Protein AF-A0A7J4R3B8-F1 (afdb_monomer_lite)

Secondary structure (DSSP, 8-state):
--HHHHHHHHHHHHTSHHHHHHHHHHTTS-B-HHHHHHHHTS-HHHHHHHHHHHHHTTSEEEEEE--TTSSSPEEEEEE-----------

Foldseek 3Di:
DDPVVLVVLVCVLVVDPLLVQVQVVQAVHWDALVVSCVVVVHDSVVSVVSVVSCVVSLQKDWDFDQDPVRDGTGIIMHGRDDDDDDDDDD

Structure (mmCIF, N/CA/C/O backbone):
data_AF-A0A7J4R3B8-F1
#
_entry.id   AF-A0A7J4R3B8-F1
#
loop_
_atom_site.group_PDB
_atom_site.id
_atom_site.type_symbol
_atom_site.label_atom_id
_atom_site.label_alt_id
_atom_site.label_comp_id
_atom_site.label_asym_id
_atom_site.label_entity_id
_atom_site.label_seq_id
_atom_site.pdbx_PDB_ins_code
_atom_site.Cartn_x
_atom_site.Cartn_y
_atom_site.Cartn_z
_atom_site.occupancy
_atom_site.B_iso_or_equiv
_atom_site.auth_seq_id
_atom_site.auth_comp_id
_atom_site.auth_asym_id
_atom_site.auth_atom_id
_atom_site.pdbx_PDB_model_num
ATOM 1 N N . MET A 1 1 ? 0.728 -9.790 20.414 1.00 61.81 1 MET A N 1
ATOM 2 C CA . MET A 1 1 ? -0.148 -8.634 20.116 1.00 61.81 1 MET A CA 1
ATOM 3 C C . MET A 1 1 ? -1.565 -9.068 20.405 1.00 61.81 1 MET A C 1
ATOM 5 O O . MET A 1 1 ? -1.887 -10.201 20.067 1.00 61.81 1 MET A O 1
ATOM 9 N N . SER A 1 2 ? -2.364 -8.246 21.082 1.00 81.38 2 SER A N 1
ATOM 10 C CA . SER A 1 2 ? -3.774 -8.578 21.295 1.00 81.38 2 SER A CA 1
ATOM 11 C C . SER A 1 2 ? -4.553 -8.392 19.986 1.00 81.38 2 SER A C 1
ATOM 13 O O . SER A 1 2 ? -4.142 -7.614 19.122 1.00 81.38 2 SER A O 1
ATOM 15 N N . SER A 1 3 ? -5.685 -9.080 19.827 1.00 76.56 3 SER A N 1
ATOM 16 C CA . SER A 1 3 ? -6.557 -8.902 18.655 1.00 76.56 3 SER A CA 1
ATOM 17 C C . SER A 1 3 ? -7.089 -7.464 18.528 1.00 76.56 3 SER A C 1
ATOM 19 O O . SER A 1 3 ? -7.343 -7.001 17.418 1.00 76.56 3 SER A O 1
ATOM 21 N N . MET A 1 4 ? -7.198 -6.733 19.646 1.00 78.06 4 MET A N 1
ATOM 22 C CA . MET A 1 4 ? -7.614 -5.326 19.664 1.00 78.06 4 MET A CA 1
ATOM 23 C C . MET A 1 4 ? -6.555 -4.411 19.029 1.00 78.06 4 MET A C 1
ATOM 25 O O . MET A 1 4 ? -6.886 -3.579 18.187 1.00 78.06 4 MET A O 1
ATOM 29 N N . ASP A 1 5 ? -5.269 -4.636 19.324 1.00 85.00 5 ASP A N 1
ATOM 30 C CA . ASP A 1 5 ? -4.166 -3.845 18.751 1.00 85.00 5 ASP A CA 1
ATOM 31 C C . ASP A 1 5 ? -4.098 -3.973 17.220 1.00 85.00 5 ASP A C 1
ATOM 33 O O . ASP A 1 5 ? -3.724 -3.036 16.510 1.00 85.00 5 ASP A O 1
ATOM 37 N N . GLN A 1 6 ? -4.425 -5.156 16.689 1.00 81.00 6 GLN A N 1
ATOM 38 C CA . GLN A 1 6 ? -4.449 -5.408 15.248 1.00 81.00 6 GLN A CA 1
ATOM 39 C C . GLN A 1 6 ? -5.616 -4.680 14.570 1.00 81.00 6 GLN A C 1
ATOM 41 O O . GLN A 1 6 ? -5.444 -4.127 13.477 1.00 81.00 6 GLN A O 1
ATOM 46 N N . LEU A 1 7 ? -6.780 -4.643 15.223 1.00 83.56 7 LEU A N 1
ATOM 47 C CA . LEU A 1 7 ? -7.945 -3.910 14.739 1.00 83.56 7 LEU A CA 1
ATOM 48 C C . LEU A 1 7 ? -7.675 -2.402 14.702 1.00 83.56 7 LEU A C 1
ATOM 50 O O . LEU A 1 7 ? -7.856 -1.780 13.655 1.00 83.56 7 LEU A O 1
ATOM 54 N N . GLU A 1 8 ? -7.171 -1.826 15.795 1.00 87.69 8 GLU A N 1
ATOM 55 C CA . GLU A 1 8 ? -6.830 -0.400 15.862 1.00 87.69 8 GLU A CA 1
ATOM 56 C C . GLU A 1 8 ? -5.831 -0.004 14.773 1.00 87.69 8 GLU A C 1
ATOM 58 O O . GLU A 1 8 ? -6.050 0.963 14.041 1.00 87.69 8 GLU A O 1
ATOM 63 N N . ARG A 1 9 ? -4.763 -0.790 14.588 1.00 88.38 9 ARG A N 1
ATOM 64 C CA . ARG A 1 9 ? -3.774 -0.555 13.523 1.00 88.38 9 ARG A CA 1
ATOM 65 C C . ARG A 1 9 ? -4.399 -0.604 12.133 1.00 88.38 9 ARG A C 1
ATOM 67 O O . ARG A 1 9 ? -4.101 0.255 11.303 1.00 88.38 9 ARG A O 1
ATOM 74 N N . SER A 1 10 ? -5.274 -1.575 11.880 1.00 88.62 10 SER A N 1
ATOM 75 C CA . SER A 1 10 ? -5.959 -1.712 10.590 1.00 88.62 10 SER A CA 1
ATOM 76 C C . SER A 1 10 ? -6.850 -0.500 10.308 1.00 88.62 10 SER A C 1
ATOM 78 O O . SER A 1 10 ? -6.778 0.083 9.225 1.00 88.62 10 SER A O 1
ATOM 80 N N . LEU A 1 11 ? -7.617 -0.047 11.304 1.00 90.44 11 LEU A N 1
ATOM 81 C CA . LEU A 1 11 ? -8.437 1.164 11.215 1.00 90.44 11 LEU A CA 1
ATOM 82 C C . LEU A 1 11 ? -7.579 2.419 10.978 1.00 90.44 11 LEU A C 1
ATOM 84 O O . LEU A 1 11 ? -7.863 3.210 10.073 1.00 90.44 11 LEU A O 1
ATOM 88 N N . MET A 1 12 ? -6.473 2.570 11.716 1.00 93.19 12 MET A N 1
ATOM 89 C CA . MET A 1 12 ? -5.523 3.677 11.550 1.00 93.19 12 MET A CA 1
ATOM 90 C C . MET A 1 12 ? -4.884 3.717 10.160 1.00 93.19 12 MET A C 1
ATOM 92 O O . MET A 1 12 ? -4.548 4.800 9.675 1.00 93.19 12 MET A O 1
ATOM 96 N N . LEU A 1 13 ? -4.696 2.573 9.500 1.00 93.19 13 LEU A N 1
ATOM 97 C CA . LEU A 1 13 ? -4.213 2.510 8.121 1.00 93.19 13 LEU A CA 1
ATOM 98 C C . LEU A 1 13 ? -5.341 2.848 7.136 1.00 93.19 13 LEU A C 1
ATOM 100 O O . LEU A 1 13 ? -5.177 3.725 6.282 1.00 93.19 13 LEU A O 1
ATOM 104 N N . LEU A 1 14 ? -6.520 2.258 7.298 1.00 91.88 14 LEU A N 1
ATOM 105 C CA . LEU A 1 14 ? -7.643 2.457 6.382 1.00 91.88 14 LEU A CA 1
ATOM 106 C C . LEU A 1 14 ? -8.267 3.862 6.417 1.00 91.88 14 LEU A C 1
ATOM 108 O O . LEU A 1 14 ? -8.897 4.257 5.437 1.00 91.88 14 LEU A O 1
ATOM 112 N N . GLN A 1 15 ? -8.053 4.667 7.465 1.00 94.31 15 GLN A N 1
ATOM 113 C CA . GLN A 1 15 ? -8.604 6.033 7.529 1.00 94.31 15 GLN A CA 1
ATOM 114 C C . GLN A 1 15 ? -8.209 6.911 6.320 1.00 94.31 15 GLN A C 1
ATOM 116 O O . GLN A 1 15 ? -8.992 7.732 5.834 1.00 94.31 15 GLN A O 1
ATOM 121 N N . ASN A 1 16 ? -7.007 6.712 5.769 1.00 97.31 16 ASN A N 1
ATOM 122 C CA . ASN A 1 16 ? -6.491 7.527 4.673 1.00 97.31 16 ASN A CA 1
ATOM 123 C C . ASN A 1 16 ? -7.047 7.054 3.319 1.00 97.31 16 ASN A C 1
ATOM 125 O O . ASN A 1 16 ? -6.936 5.880 2.964 1.00 97.31 16 ASN A O 1
ATOM 129 N N . LYS A 1 17 ? -7.607 7.987 2.538 1.00 97.12 17 LYS A N 1
ATOM 130 C CA . LYS A 1 17 ? -8.210 7.700 1.227 1.00 97.12 17 LYS A CA 1
ATOM 131 C C . LYS A 1 17 ? -7.208 7.108 0.230 1.00 97.12 17 LYS A C 1
ATOM 133 O O . LYS A 1 17 ? -7.536 6.129 -0.425 1.00 97.12 17 LYS A O 1
ATOM 138 N N . THR A 1 18 ? -5.985 7.634 0.152 1.00 97.88 18 THR A N 1
ATOM 139 C CA . THR A 1 18 ? -4.952 7.128 -0.767 1.00 97.88 18 THR A CA 1
ATOM 140 C C . THR A 1 18 ? -4.570 5.688 -0.444 1.00 97.88 18 THR A C 1
ATOM 142 O O . THR A 1 18 ? -4.430 4.878 -1.353 1.00 97.88 18 THR A O 1
ATOM 145 N N . ARG A 1 19 ? -4.460 5.333 0.844 1.00 97.31 19 ARG A N 1
ATOM 146 C CA . ARG A 1 19 ? -4.203 3.943 1.261 1.00 97.31 19 ARG A CA 1
ATOM 147 C C . ARG A 1 19 ? -5.336 3.002 0.844 1.00 97.31 19 ARG A C 1
ATOM 149 O O . ARG A 1 19 ? -5.049 1.934 0.313 1.00 97.31 19 ARG A O 1
ATOM 156 N N . ARG A 1 20 ? -6.599 3.419 0.990 1.00 96.06 20 ARG A N 1
ATOM 157 C CA . ARG A 1 20 ? -7.757 2.662 0.476 1.00 96.06 20 ARG A CA 1
ATOM 158 C C . ARG A 1 20 ? -7.711 2.495 -1.042 1.00 96.06 20 ARG A C 1
ATOM 160 O O . ARG A 1 20 ? -7.817 1.373 -1.517 1.00 96.06 20 ARG A O 1
ATOM 167 N N . SER A 1 21 ? -7.447 3.565 -1.790 1.00 97.75 21 SER A N 1
ATOM 168 C CA . SER A 1 21 ? -7.324 3.494 -3.251 1.00 97.75 21 SER A CA 1
ATOM 169 C C . SER A 1 21 ? -6.166 2.604 -3.712 1.00 97.75 21 SER A C 1
ATOM 171 O O . SER A 1 21 ? -6.308 1.892 -4.699 1.00 97.75 21 SER A O 1
ATOM 173 N N . ILE A 1 22 ? -5.033 2.589 -2.999 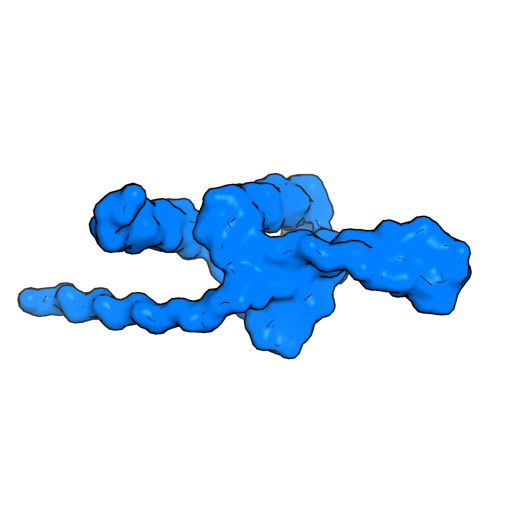1.00 97.62 22 ILE A N 1
ATOM 174 C CA . ILE A 1 22 ? -3.938 1.643 -3.270 1.00 97.62 22 ILE A CA 1
ATOM 175 C C . ILE A 1 22 ? -4.434 0.206 -3.103 1.00 97.62 22 ILE A C 1
ATOM 177 O O . ILE A 1 22 ? -4.258 -0.601 -4.013 1.00 97.62 22 ILE A O 1
ATOM 181 N N . LEU A 1 23 ? -5.073 -0.111 -1.973 1.00 95.44 23 LEU A N 1
ATOM 182 C CA . LEU A 1 23 ? -5.593 -1.454 -1.711 1.00 95.44 23 LEU A CA 1
ATOM 183 C C . LEU A 1 23 ? -6.628 -1.870 -2.767 1.00 95.44 23 LEU A C 1
ATOM 185 O O . LEU A 1 23 ? -6.525 -2.965 -3.304 1.00 95.44 23 LEU A O 1
ATOM 189 N N . GLU A 1 24 ? -7.552 -0.986 -3.154 1.00 95.06 24 GLU A N 1
ATOM 190 C CA . GLU A 1 24 ? -8.538 -1.246 -4.218 1.00 95.06 24 GLU A CA 1
ATOM 191 C C . GLU A 1 24 ? -7.898 -1.626 -5.562 1.00 95.06 24 GLU A C 1
ATOM 193 O O . GLU A 1 24 ? -8.442 -2.460 -6.290 1.00 95.06 24 GLU A O 1
ATOM 198 N N . ARG A 1 25 ? -6.749 -1.028 -5.909 1.00 96.88 25 ARG A N 1
ATOM 199 C CA . ARG A 1 25 ? -5.988 -1.399 -7.113 1.00 96.88 25 ARG A CA 1
ATOM 200 C C . ARG A 1 25 ? -5.261 -2.728 -6.928 1.00 96.88 25 ARG A C 1
ATOM 202 O O . ARG A 1 25 ? -5.353 -3.588 -7.797 1.00 96.88 25 ARG A O 1
ATOM 209 N N . LEU A 1 26 ? -4.591 -2.907 -5.791 1.00 95.81 26 LEU A N 1
ATOM 210 C CA . LEU A 1 26 ? -3.775 -4.091 -5.508 1.00 95.81 26 LEU A CA 1
ATOM 211 C C . LEU A 1 26 ? -4.585 -5.378 -5.294 1.00 95.81 26 LEU A C 1
ATOM 213 O O . LEU A 1 26 ? -4.049 -6.461 -5.507 1.00 95.81 26 LEU A O 1
ATOM 217 N N . VAL A 1 27 ? -5.857 -5.275 -4.895 1.00 93.31 27 VAL A N 1
ATOM 218 C CA . VAL A 1 27 ? -6.783 -6.421 -4.825 1.00 93.31 27 VAL A CA 1
ATOM 219 C C . VAL A 1 27 ? -7.118 -6.963 -6.220 1.00 93.31 27 VAL A C 1
ATOM 221 O O . VAL A 1 27 ? -7.410 -8.147 -6.355 1.00 93.31 27 VAL A O 1
ATOM 224 N N . ARG A 1 28 ? -7.081 -6.121 -7.262 1.00 93.38 28 ARG A N 1
ATOM 225 C CA . ARG A 1 28 ? -7.372 -6.537 -8.644 1.00 93.38 28 ARG A CA 1
ATOM 226 C C . ARG A 1 28 ? -6.159 -7.183 -9.298 1.00 93.38 28 ARG A C 1
ATOM 228 O O . ARG A 1 28 ? -6.289 -8.237 -9.905 1.00 93.38 28 ARG A O 1
ATOM 235 N N . GLU A 1 29 ? -4.998 -6.552 -9.158 1.00 94.00 29 GLU A N 1
ATOM 236 C CA . GLU A 1 29 ? -3.726 -7.067 -9.663 1.00 94.00 29 GLU A CA 1
ATOM 237 C C . GLU A 1 29 ? -2.533 -6.396 -8.955 1.00 94.00 29 GLU A C 1
ATOM 239 O O . GLU A 1 29 ? -2.650 -5.260 -8.476 1.00 94.00 29 GLU A O 1
ATOM 244 N N . PRO A 1 30 ? -1.363 -7.054 -8.874 1.00 95.62 30 PRO A N 1
ATOM 245 C CA . PRO A 1 30 ? -0.150 -6.430 -8.356 1.00 95.62 30 PRO A CA 1
ATOM 246 C C . PRO A 1 30 ? 0.320 -5.264 -9.233 1.00 95.62 30 PRO A C 1
ATOM 248 O O . PRO A 1 30 ? 0.316 -5.362 -10.455 1.00 95.62 30 PRO A O 1
ATOM 251 N N . HIS A 1 31 ? 0.799 -4.182 -8.617 1.00 96.56 31 HIS A N 1
ATOM 252 C CA . HIS A 1 31 ? 1.243 -2.987 -9.346 1.00 96.56 31 HIS A CA 1
ATOM 253 C C . HIS A 1 31 ? 2.619 -2.486 -8.900 1.00 96.56 31 HIS A C 1
ATOM 255 O O . HIS A 1 31 ? 3.020 -2.618 -7.737 1.00 96.56 31 HIS A O 1
ATOM 261 N N . TYR A 1 32 ? 3.317 -1.815 -9.819 1.00 95.38 32 TYR A N 1
ATOM 262 C CA . TYR A 1 32 ? 4.462 -0.963 -9.501 1.00 95.38 32 TYR A CA 1
ATOM 263 C C . TYR A 1 32 ? 4.002 0.346 -8.829 1.00 95.38 32 TYR A C 1
ATOM 265 O O . TYR A 1 32 ? 2.934 0.870 -9.162 1.00 95.38 32 TYR A O 1
ATOM 273 N N . PRO A 1 33 ? 4.837 0.976 -7.977 1.00 96.44 33 PRO A N 1
ATOM 274 C CA . PRO A 1 33 ? 4.519 2.280 -7.387 1.00 96.44 33 PRO A CA 1
ATOM 275 C C . PRO A 1 33 ? 4.178 3.374 -8.409 1.00 96.44 33 PRO A C 1
ATOM 277 O O . PRO A 1 33 ? 3.336 4.222 -8.140 1.00 96.44 33 PRO A O 1
ATOM 280 N N . MET A 1 34 ? 4.822 3.360 -9.579 1.00 95.75 34 MET A N 1
ATOM 281 C CA . MET A 1 34 ? 4.565 4.342 -10.638 1.00 95.75 34 MET A CA 1
ATOM 282 C C . MET A 1 34 ? 3.192 4.141 -11.294 1.00 95.75 34 MET A C 1
ATOM 284 O O . MET A 1 34 ? 2.472 5.112 -11.479 1.00 95.75 34 MET A O 1
ATOM 288 N N . GLN A 1 35 ? 2.776 2.896 -11.547 1.00 96.50 35 GLN A N 1
ATOM 289 C CA . GLN A 1 35 ? 1.435 2.621 -12.079 1.00 96.50 35 GLN A CA 1
ATOM 290 C C . GLN A 1 35 ? 0.349 3.060 -11.092 1.00 96.50 35 GLN A C 1
ATOM 292 O O . GLN A 1 35 ? -0.640 3.666 -11.484 1.00 96.50 35 GLN A O 1
ATOM 297 N N . LEU A 1 36 ? 0.545 2.807 -9.793 1.00 97.94 36 LEU A N 1
ATOM 298 C CA . LEU A 1 36 ? -0.370 3.291 -8.753 1.00 97.94 36 LEU A CA 1
ATOM 299 C C . LEU A 1 36 ? -0.439 4.824 -8.718 1.00 97.94 36 LEU A C 1
ATOM 301 O O . LEU A 1 36 ? -1.517 5.378 -8.520 1.00 97.94 36 LEU A O 1
ATOM 305 N N . ALA A 1 37 ? 0.690 5.507 -8.917 1.00 98.19 37 ALA A N 1
ATOM 306 C CA . ALA A 1 37 ? 0.742 6.966 -8.980 1.00 98.19 37 ALA A CA 1
ATOM 307 C C . ALA A 1 37 ? -0.110 7.509 -10.138 1.00 98.19 37 ALA A C 1
ATOM 309 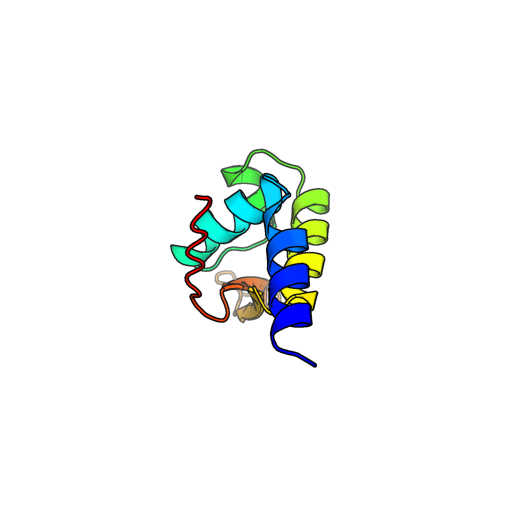O O . ALA A 1 37 ? -0.932 8.400 -9.928 1.00 98.19 37 ALA A O 1
ATOM 310 N N . GLU A 1 38 ? 0.025 6.912 -11.323 1.00 98.00 38 GLU A N 1
ATOM 311 C CA . GLU A 1 38 ? -0.754 7.256 -12.518 1.00 98.00 38 GLU A CA 1
ATOM 312 C C . GLU A 1 38 ? -2.250 6.946 -12.341 1.00 98.00 38 GLU A C 1
ATOM 314 O O . GLU A 1 38 ? -3.093 7.811 -12.565 1.00 98.00 38 GLU A O 1
ATOM 319 N N . LEU A 1 39 ? -2.592 5.743 -11.866 1.00 97.81 39 LEU A N 1
ATOM 320 C CA . LEU A 1 39 ? -3.978 5.276 -11.718 1.00 97.81 39 LEU A CA 1
ATOM 321 C C . LEU A 1 39 ? -4.776 5.986 -10.615 1.00 97.81 39 LEU A C 1
ATOM 323 O O . LEU A 1 39 ? -6.011 5.951 -10.640 1.00 97.81 39 LEU A O 1
ATOM 327 N N . ILE A 1 40 ? -4.097 6.532 -9.603 1.00 97.75 40 ILE A N 1
ATOM 328 C CA . ILE A 1 40 ? -4.724 7.207 -8.455 1.00 97.75 40 ILE A CA 1
ATOM 329 C C . ILE A 1 40 ? -4.606 8.737 -8.585 1.00 97.75 40 ILE A C 1
ATOM 331 O O . ILE A 1 40 ? -5.385 9.459 -7.968 1.00 97.75 40 ILE A O 1
ATOM 335 N N . GLY A 1 41 ? -3.683 9.250 -9.406 1.00 97.88 41 GLY A N 1
ATOM 336 C CA . GLY A 1 41 ? -3.482 10.691 -9.590 1.00 97.88 41 GLY A CA 1
ATOM 337 C C . GLY A 1 41 ? -2.756 11.350 -8.414 1.00 97.88 41 GLY A C 1
ATOM 338 O O . GLY A 1 41 ? -3.101 12.451 -7.994 1.00 97.88 41 GLY A O 1
ATOM 339 N N . VAL A 1 42 ? -1.758 10.667 -7.852 1.00 97.31 42 VAL A N 1
ATOM 340 C CA . VAL A 1 42 ? -0.927 11.141 -6.728 1.00 97.31 42 VAL A CA 1
ATOM 341 C C . VAL A 1 42 ? 0.544 10.940 -7.049 1.00 97.31 42 VAL A C 1
ATOM 343 O O . VAL A 1 42 ? 0.904 10.066 -7.829 1.00 97.31 42 VAL A O 1
ATOM 346 N N . SER A 1 43 ? 1.421 11.729 -6.427 1.00 98.12 43 SER A N 1
ATOM 347 C CA . SER A 1 43 ? 2.856 11.614 -6.690 1.00 98.12 43 SER A CA 1
ATOM 348 C C . SER A 1 43 ? 3.400 10.230 -6.316 1.00 98.12 43 SER A C 1
ATOM 350 O O . SER A 1 43 ? 3.002 9.622 -5.316 1.00 98.12 43 SER A O 1
ATOM 352 N N . GLN A 1 44 ? 4.385 9.750 -7.078 1.00 97.50 44 GLN A N 1
ATOM 353 C CA . GLN A 1 44 ? 5.056 8.479 -6.796 1.00 97.50 44 GLN A CA 1
ATOM 354 C C . GLN A 1 44 ? 5.657 8.448 -5.382 1.00 97.50 44 GLN A C 1
ATOM 356 O O . GLN A 1 44 ? 5.604 7.423 -4.705 1.00 97.50 44 GLN A O 1
ATOM 361 N N . GLN A 1 45 ? 6.185 9.575 -4.896 1.00 97.94 45 GLN A N 1
ATOM 362 C CA . GLN A 1 45 ? 6.727 9.678 -3.541 1.00 97.94 45 GLN A CA 1
ATOM 363 C C . GLN A 1 45 ? 5.646 9.458 -2.471 1.00 97.94 45 GLN A C 1
ATOM 365 O O . GLN A 1 45 ? 5.894 8.749 -1.492 1.00 97.94 45 GLN A O 1
ATOM 370 N N . ALA A 1 46 ? 4.445 10.015 -2.665 1.00 98.00 46 ALA A N 1
ATOM 371 C CA . ALA A 1 46 ? 3.317 9.799 -1.764 1.00 98.00 46 ALA A CA 1
ATOM 372 C C . ALA A 1 46 ? 2.869 8.330 -1.775 1.00 98.00 46 ALA A C 1
ATOM 374 O O . ALA A 1 46 ? 2.681 7.739 -0.711 1.00 98.00 46 ALA A O 1
ATOM 375 N N . ILE A 1 47 ? 2.792 7.709 -2.957 1.00 98.38 47 ILE A N 1
ATOM 376 C CA . ILE A 1 47 ? 2.502 6.275 -3.090 1.00 98.38 47 ILE A CA 1
ATOM 377 C C . ILE A 1 47 ? 3.529 5.428 -2.336 1.00 98.38 47 ILE A C 1
ATOM 379 O O . ILE A 1 47 ? 3.150 4.585 -1.527 1.00 98.38 47 ILE A O 1
ATOM 383 N N . VAL A 1 48 ? 4.828 5.672 -2.533 1.00 97.88 48 VAL A N 1
ATOM 384 C CA . VAL A 1 48 ? 5.893 4.929 -1.837 1.00 97.88 48 VAL A CA 1
ATOM 385 C C . VAL A 1 48 ? 5.790 5.097 -0.320 1.00 97.88 48 VAL A C 1
ATOM 387 O O . VAL A 1 48 ? 5.994 4.130 0.415 1.00 97.88 48 VAL A O 1
ATOM 390 N N . LYS A 1 49 ? 5.451 6.296 0.173 1.00 98.25 49 LYS A N 1
ATOM 391 C CA . LYS A 1 49 ? 5.220 6.529 1.606 1.00 98.25 49 LYS A CA 1
ATOM 392 C C . LYS A 1 49 ? 4.065 5.669 2.127 1.00 98.25 49 LYS A C 1
ATOM 394 O O . LYS A 1 49 ? 4.227 4.988 3.137 1.00 98.25 49 LYS A O 1
ATOM 399 N N . HIS A 1 50 ? 2.935 5.659 1.427 1.00 98.19 50 HIS A N 1
ATOM 400 C CA . HIS A 1 50 ? 1.761 4.886 1.826 1.00 98.19 50 HIS A CA 1
ATOM 401 C C . HIS A 1 50 ? 1.974 3.374 1.741 1.00 98.19 50 HIS A C 1
ATOM 403 O O . HIS A 1 50 ? 1.569 2.660 2.653 1.00 98.19 50 HIS A O 1
ATOM 409 N N . LEU A 1 51 ? 2.660 2.883 0.707 1.00 97.75 51 LEU A N 1
ATOM 410 C CA . LEU A 1 51 ? 3.017 1.468 0.583 1.00 97.75 51 LEU A CA 1
ATOM 411 C C . LEU A 1 51 ? 3.894 0.998 1.748 1.00 97.75 51 LEU A C 1
ATOM 413 O O . LEU A 1 51 ? 3.659 -0.081 2.274 1.00 97.75 51 LEU A O 1
ATOM 417 N N . LYS A 1 52 ? 4.845 1.820 2.215 1.00 97.25 52 LYS A N 1
ATOM 418 C CA . LYS A 1 52 ? 5.653 1.505 3.408 1.00 97.25 52 LYS A CA 1
ATOM 419 C C . LYS A 1 52 ? 4.813 1.411 4.682 1.00 97.25 52 LYS A C 1
ATOM 421 O O . LYS A 1 52 ? 5.095 0.583 5.540 1.00 97.25 52 LYS A O 1
ATOM 426 N N . GLU A 1 53 ? 3.817 2.279 4.845 1.00 96.44 53 GLU A N 1
ATOM 427 C CA . GLU A 1 53 ? 2.909 2.227 5.999 1.00 96.44 53 GLU A CA 1
ATOM 428 C C . GLU A 1 53 ? 2.021 0.980 5.952 1.00 96.44 53 GLU A C 1
ATOM 430 O O . GLU A 1 53 ? 1.888 0.293 6.960 1.00 96.44 53 GLU A O 1
ATOM 435 N N . LEU A 1 54 ? 1.472 0.661 4.777 1.00 95.56 54 LEU A N 1
ATOM 436 C CA . LEU A 1 54 ? 0.676 -0.546 4.552 1.00 95.56 54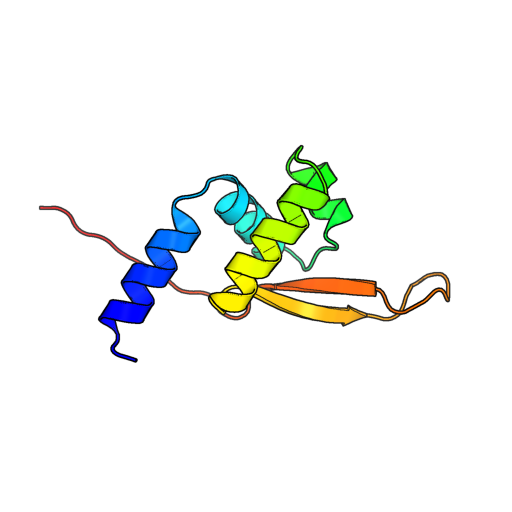 LEU A CA 1
ATOM 437 C C . LEU A 1 54 ? 1.502 -1.831 4.731 1.00 95.56 54 LEU A C 1
ATOM 439 O O . LEU A 1 54 ? 0.997 -2.790 5.307 1.00 95.56 54 LEU A O 1
ATOM 443 N N . GLU A 1 55 ? 2.768 -1.843 4.299 1.00 95.12 55 GLU A N 1
ATOM 444 C CA . GLU A 1 55 ? 3.689 -2.977 4.477 1.00 95.12 55 GLU A CA 1
ATOM 445 C C . GLU A 1 55 ? 4.002 -3.201 5.960 1.00 95.12 55 GLU A C 1
ATOM 447 O O . GLU A 1 55 ? 3.900 -4.318 6.454 1.00 95.12 55 GLU A O 1
ATOM 452 N N . ARG A 1 56 ? 4.285 -2.132 6.718 1.00 93.31 56 ARG A N 1
ATOM 453 C CA . ARG A 1 56 ? 4.453 -2.216 8.184 1.00 93.31 56 ARG A CA 1
ATOM 454 C C . ARG A 1 56 ? 3.193 -2.694 8.906 1.00 93.31 56 ARG A C 1
ATOM 456 O O . ARG A 1 56 ? 3.285 -3.195 10.023 1.00 93.31 56 ARG A O 1
ATOM 463 N N . GLY A 1 57 ? 2.032 -2.479 8.296 1.00 90.44 57 GLY A N 1
ATOM 464 C CA . GLY A 1 57 ? 0.738 -2.958 8.762 1.00 90.44 57 GLY A CA 1
ATOM 465 C C . GLY A 1 57 ? 0.374 -4.367 8.308 1.00 90.44 57 GLY A C 1
ATOM 466 O O . GLY A 1 57 ? -0.743 -4.789 8.583 1.00 90.44 57 GLY A O 1
ATOM 467 N N . ASN A 1 58 ? 1.264 -5.064 7.593 1.00 90.31 58 ASN A N 1
ATOM 468 C CA . ASN A 1 58 ? 1.0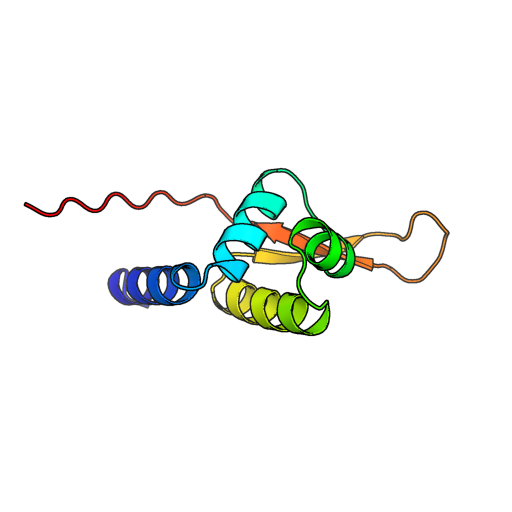26 -6.378 6.989 1.00 90.31 58 ASN A CA 1
ATOM 469 C C . ASN A 1 58 ? -0.171 -6.428 6.018 1.00 90.31 58 ASN A C 1
ATOM 471 O O . ASN A 1 58 ? -0.707 -7.498 5.752 1.00 90.31 58 ASN A O 1
ATOM 475 N N . MET A 1 59 ? -0.601 -5.285 5.471 1.00 91.38 59 MET A N 1
ATOM 476 C CA . MET A 1 59 ? -1.704 -5.241 4.500 1.00 91.38 59 MET A CA 1
ATOM 477 C C . MET A 1 59 ? -1.216 -5.501 3.073 1.00 91.38 59 MET A C 1
ATOM 479 O O . MET A 1 59 ? -1.973 -5.977 2.231 1.00 91.38 59 MET A O 1
ATOM 483 N N . VAL A 1 60 ? 0.044 -5.164 2.792 1.00 95.38 60 VAL A N 1
ATOM 484 C CA . VAL A 1 60 ? 0.693 -5.389 1.498 1.00 95.38 60 VAL A CA 1
ATOM 485 C C . VAL A 1 60 ? 2.099 -5.927 1.702 1.00 95.38 60 VAL A C 1
ATOM 487 O O . VAL A 1 60 ? 2.724 -5.676 2.729 1.00 95.38 60 VAL A O 1
ATOM 490 N N . GLU A 1 61 ? 2.633 -6.587 0.687 1.00 95.69 61 GLU A N 1
ATOM 491 C CA . GLU A 1 61 ? 4.025 -7.021 0.655 1.00 95.69 61 GLU A CA 1
ATOM 492 C C . GLU A 1 61 ? 4.689 -6.670 -0.671 1.00 95.69 61 GLU A C 1
ATOM 494 O O . GLU A 1 61 ? 4.033 -6.519 -1.707 1.00 95.69 61 GLU A O 1
ATOM 499 N N . LYS A 1 62 ? 6.017 -6.539 -0.624 1.00 95.25 62 LYS A N 1
ATOM 500 C CA . LYS A 1 62 ? 6.852 -6.304 -1.799 1.00 95.25 62 LYS A CA 1
ATOM 501 C C . LYS A 1 62 ? 7.307 -7.622 -2.418 1.00 95.25 62 LYS A C 1
ATOM 503 O O . LYS A 1 62 ? 7.784 -8.515 -1.724 1.00 95.25 62 LYS A O 1
ATOM 508 N N . MET A 1 63 ? 7.272 -7.698 -3.741 1.00 93.06 63 MET A N 1
ATOM 509 C CA . MET A 1 63 ? 7.818 -8.816 -4.506 1.00 93.06 63 MET A CA 1
ATOM 510 C C . MET A 1 63 ? 8.736 -8.283 -5.602 1.00 93.06 63 MET A C 1
ATOM 512 O O . MET A 1 63 ? 8.439 -7.276 -6.245 1.00 93.06 63 MET A O 1
ATOM 516 N N . LYS A 1 64 ? 9.873 -8.951 -5.811 1.00 92.38 64 LYS A N 1
ATOM 517 C CA . LYS A 1 64 ? 10.751 -8.670 -6.948 1.00 92.38 64 LYS A CA 1
ATOM 518 C C . LYS A 1 64 ? 10.316 -9.525 -8.126 1.00 92.38 64 LYS A C 1
ATOM 520 O O . LYS A 1 64 ? 10.291 -10.745 -8.011 1.00 92.38 64 LYS A O 1
ATOM 525 N N . VAL A 1 65 ? 10.030 -8.883 -9.249 1.00 89.31 65 VAL A N 1
ATOM 526 C CA . VAL A 1 65 ? 9.738 -9.555 -10.516 1.00 89.31 65 VAL A CA 1
ATOM 527 C C . VAL A 1 65 ? 10.818 -9.231 -11.546 1.00 89.31 65 VAL A C 1
ATOM 529 O O . VAL A 1 65 ? 11.358 -8.116 -11.532 1.00 89.31 65 VAL A O 1
ATOM 532 N N . PRO A 1 66 ? 11.171 -10.182 -12.431 1.00 86.06 66 PRO A N 1
ATOM 533 C CA . PRO A 1 66 ? 12.046 -9.905 -13.561 1.00 86.06 66 PRO A CA 1
ATOM 534 C C . PRO A 1 66 ? 11.514 -8.733 -14.388 1.00 86.06 66 PRO A C 1
ATOM 536 O O . PRO A 1 66 ? 10.307 -8.543 -14.525 1.00 86.06 66 PRO A O 1
ATOM 539 N N . SER A 1 67 ? 12.417 -7.923 -14.931 1.00 80.06 67 SER A N 1
ATOM 540 C CA . SER A 1 67 ? 12.028 -6.876 -15.872 1.00 80.06 67 SER A CA 1
ATOM 541 C C .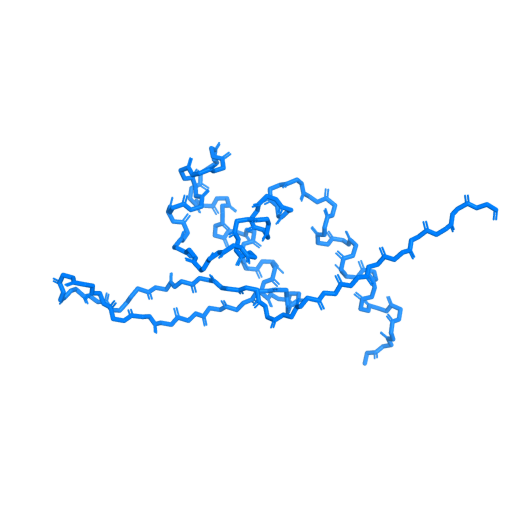 SER A 1 67 ? 11.766 -7.500 -17.238 1.00 80.06 67 SER A C 1
ATOM 543 O O . SER A 1 67 ? 12.634 -8.194 -17.762 1.00 80.06 67 SER A O 1
ATOM 545 N N . GLU A 1 68 ? 10.627 -7.190 -17.857 1.00 74.38 68 GLU A N 1
ATOM 546 C CA . GLU A 1 68 ? 10.294 -7.683 -19.204 1.00 74.38 68 GLU A CA 1
ATOM 547 C C . GLU A 1 68 ? 11.320 -7.266 -20.270 1.00 74.38 68 GLU A C 1
ATOM 549 O O . GLU A 1 68 ? 11.526 -7.969 -21.251 1.00 74.38 68 GLU A O 1
ATOM 554 N N . LYS A 1 69 ? 12.007 -6.133 -20.066 1.00 78.06 69 LYS A N 1
ATOM 555 C CA . LYS A 1 69 ? 12.999 -5.576 -21.005 1.00 78.06 69 LYS A CA 1
ATOM 556 C C . LYS A 1 69 ? 14.455 -5.883 -20.626 1.00 78.06 69 LYS A C 1
ATOM 558 O O . LYS A 1 69 ? 15.350 -5.150 -21.032 1.00 78.06 69 LYS A O 1
ATOM 563 N N . GLY A 1 70 ? 14.704 -6.884 -19.778 1.00 78.62 70 GLY A N 1
ATOM 564 C CA . GLY A 1 70 ? 16.067 -7.271 -19.371 1.00 78.62 70 GLY A CA 1
ATOM 565 C C . GLY A 1 70 ? 16.787 -6.275 -18.446 1.00 78.62 70 GLY A C 1
ATOM 566 O O . GLY A 1 70 ? 17.985 -6.398 -18.215 1.00 78.62 70 GLY A O 1
ATOM 567 N N . GLY A 1 71 ? 16.070 -5.283 -17.908 1.00 82.69 71 GLY A N 1
ATOM 568 C CA . GLY A 1 71 ? 16.593 -4.369 -16.884 1.00 82.69 71 GLY A CA 1
ATOM 569 C C . GLY A 1 71 ? 16.626 -4.987 -15.475 1.00 82.69 71 GLY A C 1
ATOM 570 O O . GLY A 1 71 ? 16.196 -6.126 -15.286 1.00 82.69 71 GLY A O 1
ATOM 571 N N . PRO A 1 72 ? 17.071 -4.230 -14.454 1.00 84.31 72 PRO A N 1
ATOM 572 C CA . PRO A 1 72 ? 17.065 -4.694 -13.069 1.00 84.31 72 PRO A CA 1
ATOM 573 C C . PRO A 1 72 ? 15.672 -5.174 -12.623 1.00 84.31 72 PRO A C 1
ATOM 575 O O . PRO A 1 72 ? 14.669 -4.596 -13.062 1.00 84.31 72 PRO A O 1
ATOM 578 N N . PRO A 1 73 ? 15.584 -6.188 -11.738 1.00 84.31 73 PRO A N 1
ATOM 579 C CA . PRO A 1 73 ? 14.313 -6.653 -11.195 1.00 84.31 73 PRO A CA 1
ATOM 580 C C . PRO A 1 73 ? 13.508 -5.497 -10.607 1.00 84.31 73 PRO A C 1
ATOM 582 O O . PRO A 1 73 ? 14.041 -4.658 -9.876 1.00 84.31 73 PRO A O 1
ATOM 585 N N . ARG A 1 74 ? 12.215 -5.457 -10.920 1.00 88.12 74 ARG A N 1
ATOM 586 C CA . ARG A 1 74 ? 11.315 -4.401 -10.463 1.00 88.12 74 ARG A CA 1
ATOM 587 C C . ARG A 1 74 ? 10.553 -4.853 -9.225 1.00 88.12 74 ARG A C 1
ATOM 589 O O . ARG A 1 74 ? 10.197 -6.020 -9.095 1.00 88.12 74 ARG A O 1
ATOM 596 N N . THR A 1 75 ? 10.280 -3.913 -8.327 1.00 92.94 75 THR A N 1
ATOM 597 C CA . THR A 1 75 ? 9.471 -4.169 -7.130 1.00 92.94 75 THR A CA 1
ATOM 598 C C . THR A 1 75 ? 8.001 -3.898 -7.427 1.00 92.94 75 THR A C 1
ATOM 600 O O . THR A 1 75 ? 7.639 -2.750 -7.691 1.00 92.94 75 THR A O 1
ATOM 603 N N . ILE A 1 76 ? 7.168 -4.929 -7.338 1.00 95.50 76 ILE A N 1
ATOM 604 C CA . ILE A 1 76 ? 5.705 -4.814 -7.293 1.00 95.50 76 ILE A CA 1
ATOM 605 C C . ILE A 1 76 ? 5.212 -4.954 -5.857 1.00 95.50 76 ILE A C 1
ATOM 607 O O . ILE A 1 76 ? 5.919 -5.479 -4.993 1.00 95.50 76 ILE A O 1
ATOM 611 N N . PHE A 1 77 ? 3.985 -4.505 -5.623 1.00 97.12 77 PHE A N 1
ATOM 612 C CA . PHE A 1 77 ? 3.266 -4.726 -4.375 1.00 97.12 77 PHE A CA 1
ATOM 613 C C . PHE A 1 77 ? 2.016 -5.563 -4.630 1.00 97.12 77 PHE A C 1
ATOM 615 O O . PHE A 1 77 ? 1.393 -5.425 -5.681 1.00 97.12 77 PHE A O 1
ATOM 622 N N . ARG A 1 78 ? 1.647 -6.409 -3.665 1.00 95.25 78 ARG A N 1
ATOM 623 C CA . ARG A 1 78 ? 0.380 -7.157 -3.640 1.00 95.25 78 ARG A CA 1
ATOM 624 C C . ARG A 1 78 ? -0.224 -7.125 -2.239 1.00 95.25 78 ARG A C 1
ATOM 626 O O . ARG A 1 78 ? 0.505 -6.892 -1.277 1.00 95.25 78 ARG A O 1
ATOM 633 N N . VAL A 1 79 ? -1.531 -7.343 -2.125 1.00 93.50 79 VAL A N 1
ATOM 634 C CA . VAL A 1 79 ? -2.198 -7.514 -0.822 1.00 93.50 79 VAL A CA 1
ATOM 635 C C . VAL A 1 79 ? -1.828 -8.880 -0.239 1.00 93.50 79 VAL A C 1
ATOM 637 O O . VAL A 1 79 ? -1.796 -9.860 -0.981 1.00 93.50 79 VAL A O 1
ATOM 640 N N . CYS A 1 80 ? -1.528 -8.933 1.062 1.00 84.06 80 CYS A N 1
ATOM 641 C CA . CYS A 1 80 ? -1.128 -10.174 1.737 1.00 84.06 80 CYS A CA 1
ATOM 642 C C . CYS A 1 80 ? -2.320 -11.108 1.969 1.00 84.06 80 CYS A C 1
ATOM 644 O O . CYS A 1 80 ? -2.263 -12.279 1.613 1.00 84.06 80 CYS A O 1
ATOM 646 N N . GLU A 1 81 ? -3.405 -10.584 2.544 1.00 69.69 81 GLU A N 1
ATOM 647 C CA . GLU A 1 81 ? -4.602 -11.351 2.894 1.00 69.69 81 GLU A CA 1
ATOM 648 C C . GLU A 1 81 ? -5.854 -10.470 2.797 1.00 69.69 81 GLU A C 1
ATOM 650 O O . GLU A 1 81 ? -5.810 -9.260 3.040 1.00 69.69 81 GLU A O 1
ATOM 655 N N . ALA A 1 82 ? -6.987 -11.078 2.442 1.00 67.69 82 ALA A N 1
ATOM 656 C CA . ALA A 1 82 ? -8.284 -10.419 2.506 1.00 67.69 82 ALA A CA 1
ATOM 657 C C . ALA A 1 82 ? -8.823 -10.501 3.939 1.00 67.69 82 ALA A C 1
ATOM 659 O O . ALA A 1 82 ? -8.888 -11.583 4.515 1.00 67.69 82 ALA A O 1
ATOM 660 N N . PHE A 1 83 ? -9.262 -9.375 4.500 1.00 70.81 83 PHE A N 1
ATOM 661 C CA . PHE A 1 83 ? -9.980 -9.355 5.773 1.00 70.81 83 PHE A CA 1
ATOM 662 C C . PHE A 1 83 ? -11.308 -8.618 5.619 1.00 70.81 83 PHE A C 1
ATOM 664 O O . PHE A 1 83 ? -11.438 -7.691 4.820 1.00 70.81 83 PHE A O 1
ATOM 671 N N . SER A 1 84 ? -12.299 -9.044 6.397 1.00 74.75 84 SER A N 1
ATOM 672 C CA . SER A 1 84 ? -13.617 -8.422 6.456 1.00 74.75 84 SER A CA 1
ATOM 673 C C . SER A 1 84 ? -13.816 -7.826 7.840 1.00 74.75 84 SER A C 1
ATOM 675 O O . SER A 1 84 ? -13.680 -8.526 8.841 1.00 74.75 84 SER A O 1
ATOM 677 N N . LEU A 1 85 ? -14.172 -6.544 7.892 1.00 76.38 85 LEU A N 1
ATOM 678 C CA . LEU A 1 85 ? -14.589 -5.871 9.114 1.00 76.38 85 LEU A CA 1
ATOM 679 C C . LEU A 1 85 ? -16.064 -5.486 8.979 1.00 76.38 85 LEU A C 1
ATOM 681 O O . LEU A 1 85 ? -16.418 -4.695 8.107 1.00 76.38 85 LEU A O 1
ATOM 685 N N . ARG A 1 86 ? -16.914 -6.036 9.849 1.00 82.00 86 ARG A N 1
ATOM 686 C CA . ARG A 1 86 ? -18.296 -5.582 10.029 1.00 82.00 86 ARG A CA 1
ATOM 687 C C . ARG A 1 86 ? -18.349 -4.759 11.310 1.00 82.00 86 ARG A C 1
ATOM 689 O O . ARG A 1 86 ? -17.903 -5.231 12.350 1.00 82.00 86 ARG A O 1
ATOM 696 N N . VAL A 1 87 ? -18.841 -3.529 11.201 1.00 82.00 87 VAL A N 1
ATOM 697 C CA . VAL A 1 87 ? -19.034 -2.627 12.337 1.00 82.00 87 VAL A CA 1
ATOM 698 C C . VAL A 1 87 ? -20.525 -2.365 12.445 1.00 82.00 87 VAL A C 1
ATOM 700 O O . VAL A 1 87 ? -21.095 -1.707 11.577 1.00 82.00 87 VAL A O 1
ATOM 703 N N . ASP A 1 88 ? -21.139 -2.899 13.491 1.00 90.00 88 ASP A N 1
ATOM 704 C CA . ASP A 1 88 ? -22.528 -2.628 13.832 1.00 90.00 88 ASP A CA 1
ATOM 705 C C . ASP A 1 88 ? -22.541 -1.506 14.879 1.00 90.00 88 ASP A C 1
ATOM 707 O O . ASP A 1 88 ? -21.882 -1.601 15.914 1.00 90.00 88 ASP A O 1
ATOM 711 N N . LEU A 1 89 ? -23.231 -0.408 14.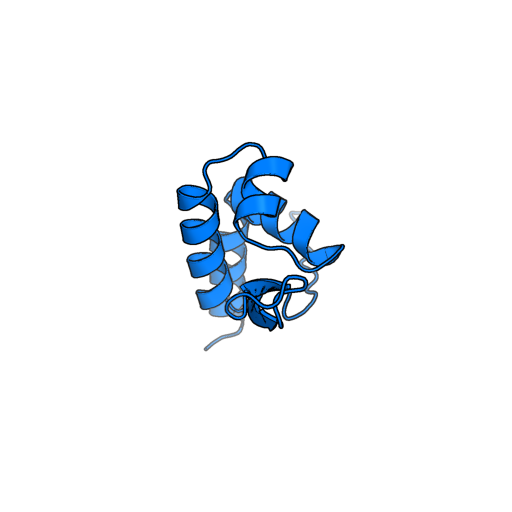569 1.00 85.31 89 LEU A N 1
ATOM 712 C CA . LEU A 1 89 ? -23.401 0.739 15.461 1.00 85.31 89 LEU A CA 1
ATOM 713 C C . LEU A 1 89 ? -24.901 0.879 15.736 1.00 85.31 89 LEU A C 1
ATOM 715 O O . LEU A 1 89 ? -25.644 1.319 14.857 1.00 85.31 89 LEU A O 1
ATOM 719 N N . GLY A 1 90 ? -25.334 0.452 16.922 1.00 62.72 90 GLY A N 1
ATOM 720 C CA . GLY A 1 90 ? -26.730 0.418 17.360 1.00 62.72 90 GLY A CA 1
ATOM 721 C C . GLY A 1 90 ? -26.829 0.161 18.851 1.00 62.72 90 GLY A C 1
ATOM 722 O O . GLY A 1 90 ? -26.101 -0.740 19.324 1.00 62.72 90 GLY A O 1
#

Radius of gyration: 14.52 Å; chains: 1; bounding box: 44×23×42 Å

Sequence (90 aa):
MSSMDQLERSLMLLQNKTRRSILERLVREPHYPMQLAELIGVSQQAIVKHLKELERGNMVEKMKVPSEKGGPPRTIFRVCEAFSLRVDLG

pLDDT: mean 90.34, std 8.78, range [61.81, 98.38]